Protein AF-A0A371LQT2-F1 (afdb_monomer_lite)

Structure (mmCIF, N/CA/C/O backbone):
data_AF-A0A371LQT2-F1
#
_entry.id   AF-A0A371LQT2-F1
#
loop_
_atom_site.group_PDB
_atom_site.id
_atom_site.type_symbol
_atom_site.label_atom_id
_atom_site.label_alt_id
_atom_site.label_comp_id
_atom_site.label_asym_id
_atom_site.label_entity_id
_atom_site.label_seq_id
_atom_site.pdbx_PDB_ins_code
_atom_site.Cartn_x
_atom_site.Cartn_y
_atom_site.Cartn_z
_atom_site.occupancy
_atom_site.B_iso_or_equiv
_atom_site.auth_seq_id
_atom_site.auth_comp_id
_atom_site.auth_asym_id
_atom_site.auth_atom_id
_atom_site.pdbx_PDB_model_num
ATOM 1 N N . ALA A 1 1 ? -8.935 -10.724 11.621 1.00 89.38 1 ALA A N 1
ATOM 2 C CA . ALA A 1 1 ? -8.976 -11.256 10.247 1.00 89.38 1 ALA A CA 1
ATOM 3 C C . ALA A 1 1 ? -10.431 -11.346 9.810 1.00 89.38 1 ALA A C 1
ATOM 5 O O . ALA A 1 1 ? -11.274 -11.497 10.688 1.00 89.38 1 ALA A O 1
ATOM 6 N N . ASN A 1 2 ? -10.704 -11.283 8.502 1.00 93.69 2 ASN A N 1
ATOM 7 C CA . ASN A 1 2 ? -12.046 -11.416 7.904 1.00 93.69 2 ASN A CA 1
ATOM 8 C C . ASN A 1 2 ? -13.095 -10.450 8.478 1.00 93.69 2 ASN A C 1
ATOM 10 O O . ASN A 1 2 ? -14.241 -10.827 8.712 1.00 93.69 2 ASN A O 1
ATOM 14 N N . ASN A 1 3 ? -12.683 -9.209 8.734 1.00 94.81 3 ASN A N 1
ATOM 15 C CA . ASN A 1 3 ? -13.568 -8.157 9.222 1.00 94.81 3 ASN A CA 1
ATOM 16 C C . ASN A 1 3 ? -13.965 -7.212 8.084 1.00 94.81 3 ASN A C 1
ATOM 18 O O . ASN A 1 3 ? -13.189 -7.013 7.150 1.00 94.81 3 ASN A O 1
ATOM 22 N N . THR A 1 4 ? -15.121 -6.563 8.214 1.00 97.44 4 THR A N 1
ATOM 23 C CA . THR A 1 4 ? -15.577 -5.503 7.305 1.00 97.44 4 THR A CA 1
ATOM 24 C C . THR A 1 4 ? -15.667 -4.181 8.060 1.00 97.44 4 THR A C 1
ATOM 26 O O . THR A 1 4 ? -16.307 -4.118 9.109 1.00 97.44 4 THR A O 1
ATOM 29 N N . VAL A 1 5 ? -15.051 -3.125 7.525 1.00 95.69 5 VAL A N 1
ATOM 30 C CA . VAL A 1 5 ? -15.093 -1.763 8.079 1.00 95.69 5 VAL A CA 1
ATOM 31 C C . VAL A 1 5 ? -15.465 -0.781 6.972 1.00 95.69 5 VAL A C 1
ATOM 33 O O . VAL A 1 5 ? -14.919 -0.856 5.873 1.00 95.69 5 VAL A O 1
ATOM 36 N N . ARG A 1 6 ? -16.417 0.119 7.242 1.00 97.19 6 ARG A N 1
ATOM 37 C CA . ARG A 1 6 ? -16.947 1.095 6.276 1.00 97.19 6 ARG A CA 1
ATOM 38 C C . ARG A 1 6 ? -17.218 2.432 6.960 1.00 97.19 6 ARG A C 1
ATOM 40 O O . ARG A 1 6 ? -17.662 2.416 8.106 1.00 97.19 6 ARG A O 1
ATOM 47 N N . ASN A 1 7 ? -17.053 3.550 6.245 1.00 95.00 7 ASN A N 1
ATOM 48 C CA . ASN A 1 7 ? -17.460 4.891 6.701 1.00 95.00 7 ASN A CA 1
ATOM 49 C C . ASN A 1 7 ? -16.903 5.256 8.087 1.00 95.00 7 ASN A C 1
ATOM 51 O O . ASN A 1 7 ? -17.613 5.809 8.928 1.00 95.00 7 ASN A O 1
ATOM 55 N N . ALA A 1 8 ? -15.648 4.886 8.347 1.00 93.06 8 ALA A N 1
ATOM 56 C CA . ALA A 1 8 ? -15.014 5.034 9.647 1.00 93.06 8 ALA A CA 1
ATOM 57 C C . ALA A 1 8 ? -13.846 6.017 9.588 1.00 93.06 8 ALA A C 1
ATOM 59 O O . ALA A 1 8 ? -13.198 6.203 8.562 1.00 93.06 8 ALA A O 1
ATOM 60 N N . GLN A 1 9 ? -13.504 6.606 10.732 1.00 92.44 9 GLN A N 1
ATOM 61 C CA . GLN A 1 9 ? -12.244 7.337 10.825 1.00 92.44 9 GLN A CA 1
ATOM 62 C C . GLN A 1 9 ? -11.055 6.366 10.753 1.00 92.44 9 GLN A C 1
ATOM 64 O O . GLN A 1 9 ? -10.068 6.642 10.086 1.00 92.44 9 GLN A O 1
ATOM 69 N N . ALA A 1 10 ? -11.152 5.211 11.409 1.00 89.31 10 ALA A N 1
ATOM 70 C CA . ALA A 1 10 ? -10.094 4.213 11.473 1.00 89.31 10 ALA A CA 1
ATOM 71 C C . ALA A 1 10 ? -10.598 2.860 10.962 1.00 89.31 10 ALA A C 1
ATOM 73 O O . ALA A 1 10 ? -11.581 2.337 11.481 1.00 89.31 10 ALA A O 1
ATOM 74 N N . GLY A 1 11 ? -9.900 2.302 9.975 1.00 94.25 11 GLY A N 1
ATOM 75 C CA . GLY A 1 11 ? -10.079 0.941 9.489 1.00 94.25 11 GLY A CA 1
ATOM 76 C C . GLY A 1 11 ? -9.472 -0.083 10.443 1.00 94.25 11 GLY A C 1
ATOM 77 O O . GLY A 1 11 ? -10.008 -0.358 11.515 1.00 94.25 11 GLY A O 1
ATOM 78 N N . VAL A 1 12 ? -8.321 -0.643 10.068 1.00 94.62 12 VAL A N 1
ATOM 79 C CA . VAL A 1 12 ? -7.537 -1.532 10.934 1.00 94.62 12 VAL A CA 1
ATOM 80 C C . VAL A 1 12 ? -6.269 -0.820 11.377 1.00 94.62 12 VAL A C 1
ATOM 82 O O . VAL A 1 12 ? -5.391 -0.541 10.563 1.00 94.62 12 VAL A O 1
ATOM 85 N N . ILE A 1 13 ? -6.154 -0.566 12.679 1.00 93.56 13 ILE A N 1
ATOM 86 C CA . ILE A 1 13 ? -4.974 0.059 13.277 1.00 93.56 13 ILE A CA 1
ATOM 87 C C . ILE A 1 13 ? -4.341 -0.905 14.272 1.00 93.56 13 ILE A C 1
ATOM 89 O O . ILE A 1 13 ? -4.983 -1.364 15.217 1.00 93.56 13 ILE A O 1
ATOM 93 N N . VAL A 1 14 ? -3.059 -1.180 14.068 1.00 91.56 14 VAL A N 1
ATOM 94 C CA . VAL A 1 14 ? -2.196 -1.856 15.033 1.00 91.56 14 VAL A CA 1
ATOM 95 C C . VAL A 1 14 ? -1.453 -0.772 15.810 1.00 91.56 14 VAL A C 1
ATOM 97 O O . VAL A 1 14 ? -0.928 0.163 15.213 1.00 91.56 14 VAL A O 1
ATOM 100 N N . MET A 1 15 ? -1.431 -0.846 17.142 1.00 89.44 15 MET A N 1
ATOM 101 C CA . MET A 1 15 ? -0.889 0.229 17.984 1.00 89.44 15 MET A CA 1
ATOM 102 C C . MET A 1 15 ? 0.356 -0.199 18.759 1.00 89.44 15 MET A C 1
ATOM 104 O O . MET A 1 15 ? 0.477 -1.347 19.175 1.00 89.44 15 MET A O 1
ATOM 108 N N . THR A 1 16 ? 1.236 0.776 19.018 1.00 87.94 16 THR A N 1
ATOM 109 C CA . THR A 1 16 ? 2.459 0.659 19.834 1.00 87.94 16 THR A CA 1
ATOM 110 C C . THR A 1 16 ? 3.629 -0.013 19.092 1.00 87.94 16 THR A C 1
ATOM 112 O O . THR A 1 16 ? 4.074 0.520 18.081 1.00 87.94 16 THR A O 1
ATOM 115 N N . ARG A 1 17 ? 4.197 -1.121 19.592 1.00 89.94 17 ARG A N 1
ATOM 116 C CA . ARG A 1 17 ? 5.262 -1.900 18.925 1.00 89.94 17 ARG A CA 1
ATOM 117 C C . ARG A 1 17 ? 5.021 -3.412 19.066 1.00 89.94 17 ARG A C 1
ATOM 119 O O . ARG A 1 17 ? 5.856 -4.107 19.642 1.00 89.94 17 ARG A O 1
ATOM 126 N N . PRO A 1 18 ? 3.857 -3.922 18.640 1.00 92.44 18 PRO A N 1
ATOM 127 C CA . PRO A 1 18 ? 3.545 -5.333 18.775 1.00 92.44 18 PRO A CA 1
ATOM 128 C C . PRO A 1 18 ? 4.308 -6.153 17.728 1.00 92.44 18 PRO A C 1
ATOM 130 O O . PRO A 1 18 ? 4.814 -5.616 16.743 1.00 92.44 18 PRO A O 1
ATOM 133 N N . THR A 1 19 ? 4.389 -7.463 17.945 1.00 95.75 19 THR A N 1
ATOM 134 C CA . THR A 1 19 ? 5.017 -8.411 17.014 1.00 95.75 19 THR A CA 1
ATOM 135 C C . THR A 1 19 ? 4.144 -9.646 16.837 1.00 95.75 19 THR A C 1
ATOM 137 O O . THR A 1 19 ? 3.291 -9.918 17.683 1.00 95.75 19 THR A O 1
ATOM 140 N N . GLY A 1 20 ? 4.319 -10.379 15.733 1.00 94.81 20 GLY A N 1
ATOM 141 C CA . GLY A 1 20 ? 3.611 -11.641 15.499 1.00 94.81 20 GLY A CA 1
ATOM 142 C C . GLY A 1 20 ? 2.122 -11.489 15.181 1.00 94.81 20 GLY A C 1
ATOM 143 O O . GLY A 1 20 ? 1.335 -12.382 15.496 1.00 94.81 20 GLY A O 1
ATOM 144 N N . ASN A 1 21 ? 1.708 -10.370 14.578 1.00 95.44 21 ASN A N 1
ATOM 145 C CA . ASN A 1 21 ? 0.303 -10.141 14.236 1.00 95.44 21 ASN A CA 1
ATOM 146 C C . ASN A 1 21 ? -0.031 -10.667 12.836 1.00 95.44 21 ASN A C 1
ATOM 148 O O . ASN A 1 21 ? 0.770 -10.557 11.908 1.00 95.44 21 ASN A O 1
ATOM 152 N N . LEU A 1 22 ? -1.260 -11.164 12.674 1.00 97.19 22 LEU A N 1
ATOM 153 C CA . LEU A 1 22 ? -1.825 -11.571 11.386 1.00 97.19 22 LEU A CA 1
ATOM 154 C C . LEU A 1 22 ? -3.042 -10.698 11.049 1.00 97.19 22 LEU A C 1
ATOM 156 O O . LEU A 1 22 ? -4.125 -10.857 11.618 1.00 97.19 22 LEU A O 1
ATOM 160 N N . ILE A 1 23 ? -2.869 -9.780 10.102 1.00 97.88 23 ILE A N 1
ATOM 161 C CA . ILE A 1 23 ? -3.907 -8.869 9.618 1.00 97.88 23 ILE A CA 1
ATOM 162 C C . ILE A 1 23 ? -4.265 -9.325 8.210 1.00 97.88 23 ILE A C 1
ATOM 164 O O . ILE A 1 23 ? -3.671 -8.898 7.220 1.00 97.88 23 ILE A O 1
ATOM 168 N N . VAL A 1 24 ? -5.201 -10.270 8.143 1.00 98.44 24 VAL A N 1
ATOM 169 C CA . VAL A 1 24 ? -5.504 -10.993 6.906 1.00 98.44 24 VAL A CA 1
ATOM 170 C C . VAL A 1 24 ? -6.982 -10.909 6.549 1.00 98.44 24 VAL A C 1
ATOM 172 O O . VAL A 1 24 ? -7.834 -11.061 7.430 1.00 98.44 24 VAL A O 1
ATOM 175 N N . GLY A 1 25 ? -7.282 -10.712 5.263 1.00 97.94 25 GLY A N 1
ATOM 176 C CA . GLY A 1 25 ? -8.641 -10.853 4.734 1.00 97.94 25 GLY A CA 1
ATOM 177 C C . GLY A 1 25 ? -9.621 -9.766 5.174 1.00 97.94 25 GLY A C 1
ATOM 178 O O . GLY A 1 25 ? -10.821 -10.015 5.170 1.00 97.94 25 GLY A O 1
ATOM 179 N N . ASN A 1 26 ? -9.154 -8.605 5.645 1.00 98.31 26 ASN A N 1
ATOM 180 C CA . ASN A 1 26 ? -10.059 -7.528 6.058 1.00 98.31 26 ASN A CA 1
ATOM 181 C C . ASN A 1 26 ? -10.497 -6.700 4.838 1.00 98.31 26 ASN A C 1
ATOM 183 O O . ASN A 1 26 ? -9.685 -6.450 3.953 1.00 98.31 26 ASN A O 1
ATOM 187 N N . ASP A 1 27 ? -11.753 -6.255 4.818 1.00 98.56 27 ASP A N 1
ATOM 188 C CA . ASP A 1 27 ? -12.333 -5.383 3.787 1.00 98.56 27 ASP A CA 1
ATOM 189 C C . ASP A 1 27 ? -12.642 -4.009 4.395 1.00 98.56 27 ASP A C 1
ATOM 191 O O . ASP A 1 27 ? -13.596 -3.859 5.165 1.00 98.56 27 ASP A O 1
ATOM 195 N N . VAL A 1 28 ? -11.803 -3.022 4.085 1.00 98.44 28 VAL A N 1
ATOM 196 C CA . VAL A 1 28 ? -11.859 -1.661 4.623 1.00 98.44 28 VAL A CA 1
ATOM 197 C C . VAL A 1 28 ? -12.131 -0.682 3.494 1.00 98.44 28 VAL A C 1
ATOM 199 O O . VAL A 1 28 ? -11.324 -0.556 2.569 1.00 98.44 28 VAL A O 1
ATOM 202 N N . ARG A 1 29 ? -13.258 0.032 3.574 1.00 98.44 29 ARG A N 1
ATOM 203 C CA . ARG A 1 29 ? -13.623 1.009 2.544 1.00 98.44 29 ARG A CA 1
ATOM 204 C C . ARG A 1 29 ? -14.147 2.324 3.086 1.00 98.44 29 ARG A C 1
ATOM 206 O O . ARG A 1 29 ? -14.666 2.359 4.204 1.00 98.44 29 ARG A O 1
ATOM 213 N N . GLN A 1 30 ? -14.099 3.372 2.264 1.00 97.94 30 GLN A N 1
ATOM 214 C CA . GLN A 1 30 ? -14.790 4.642 2.527 1.00 97.94 30 GLN A CA 1
ATOM 215 C C . GLN A 1 30 ? -14.414 5.240 3.884 1.00 97.94 30 GLN A C 1
ATOM 217 O O . GLN A 1 30 ? -15.268 5.724 4.619 1.00 97.94 30 GLN A O 1
ATOM 222 N N . SER A 1 31 ? -13.154 5.095 4.287 1.00 97.94 31 SER A N 1
ATOM 223 C CA . SER A 1 31 ? -12.670 5.476 5.614 1.00 97.94 31 SER A CA 1
ATOM 224 C C . SER A 1 31 ? -11.489 6.439 5.509 1.00 97.94 31 SER A C 1
ATOM 226 O O . SER A 1 31 ? -10.808 6.504 4.489 1.00 97.94 31 SER A O 1
ATOM 228 N N . THR A 1 32 ? -11.201 7.195 6.568 1.00 97.94 32 THR A N 1
ATOM 229 C CA . THR A 1 32 ? -10.036 8.101 6.556 1.00 97.94 32 THR A CA 1
ATOM 230 C C . THR A 1 32 ? -8.715 7.318 6.532 1.00 97.94 32 THR A C 1
ATOM 232 O O . THR A 1 32 ? -7.765 7.713 5.854 1.00 97.94 32 THR A O 1
ATOM 235 N N . TYR A 1 33 ? -8.641 6.189 7.241 1.00 97.50 33 TYR A N 1
ATOM 236 C CA . TYR A 1 33 ? -7.478 5.297 7.245 1.00 97.50 33 TYR A CA 1
ATOM 237 C C . TYR A 1 33 ? -7.893 3.856 6.942 1.00 97.50 33 TYR A C 1
ATOM 239 O O . TYR A 1 33 ? -8.781 3.326 7.608 1.00 97.50 33 TYR A O 1
ATOM 247 N N . GLY A 1 34 ? -7.209 3.210 5.998 1.00 98.06 34 GLY A N 1
ATOM 248 C CA . GLY A 1 34 ? -7.409 1.818 5.610 1.00 98.06 34 GLY A CA 1
ATOM 249 C C . GLY A 1 34 ? -6.743 0.832 6.575 1.00 98.06 34 GLY A C 1
ATOM 250 O O . GLY A 1 34 ? -7.367 0.343 7.520 1.00 98.06 34 GLY A O 1
ATOM 251 N N . VAL A 1 35 ? -5.461 0.534 6.345 1.00 97.69 35 VAL A N 1
ATOM 252 C CA . VAL A 1 35 ? -4.648 -0.352 7.198 1.00 97.69 35 VAL A CA 1
ATOM 253 C C . VAL A 1 35 ? -3.389 0.374 7.665 1.00 97.69 35 VAL A C 1
ATOM 255 O O . VAL A 1 35 ? -2.565 0.811 6.861 1.00 97.69 35 VAL A O 1
ATOM 258 N N . VAL A 1 36 ? -3.233 0.464 8.985 1.00 95.88 36 VAL A N 1
ATOM 259 C CA . VAL A 1 36 ? -2.143 1.170 9.667 1.00 95.88 36 VAL A CA 1
ATOM 260 C C . VAL A 1 36 ? -1.371 0.160 10.527 1.00 95.88 36 VAL A C 1
ATOM 262 O O . VAL A 1 36 ? -1.875 -0.262 11.574 1.00 95.88 36 VAL A O 1
ATOM 265 N N . PRO A 1 37 ? -0.173 -0.276 10.100 1.00 94.44 37 PRO A N 1
ATOM 266 C CA . PRO A 1 37 ? 0.651 -1.201 10.860 1.00 94.44 37 PRO A CA 1
ATOM 267 C C . PRO A 1 37 ? 1.414 -0.478 11.978 1.00 94.44 37 PRO A C 1
ATOM 269 O O . PRO A 1 37 ? 1.715 0.712 11.887 1.00 94.44 37 PRO A O 1
ATOM 272 N N . ALA A 1 38 ? 1.819 -1.230 12.997 1.00 92.19 38 ALA A N 1
ATOM 273 C CA . ALA A 1 38 ? 2.814 -0.797 13.972 1.00 92.19 38 ALA A CA 1
ATOM 274 C C . ALA A 1 38 ? 3.656 -1.986 14.441 1.00 92.19 38 ALA A C 1
ATOM 276 O O . ALA A 1 38 ? 3.214 -3.134 14.378 1.00 92.19 38 ALA A O 1
ATOM 277 N N . GLY A 1 39 ? 4.856 -1.696 14.949 1.00 92.81 39 GLY A N 1
ATOM 278 C CA . GLY A 1 39 ? 5.808 -2.720 15.378 1.00 92.81 39 GLY A CA 1
ATOM 279 C C . GLY A 1 39 ? 6.411 -3.500 14.210 1.00 92.81 39 GLY A C 1
ATOM 280 O O . GLY A 1 39 ? 6.677 -2.917 13.158 1.00 92.81 39 GLY A O 1
ATOM 281 N N . GLY A 1 40 ? 6.641 -4.796 14.404 1.00 95.00 40 GLY A N 1
ATOM 282 C CA . GLY A 1 40 ? 7.405 -5.615 13.464 1.00 95.00 40 GLY A CA 1
ATOM 283 C C . GLY A 1 40 ? 6.952 -7.064 13.381 1.00 95.00 40 GLY A C 1
ATOM 284 O O . GLY A 1 40 ? 5.979 -7.457 14.027 1.00 95.00 40 GLY A O 1
ATOM 285 N N . ASP A 1 41 ? 7.653 -7.862 12.576 1.00 96.50 41 ASP A N 1
ATOM 286 C CA . ASP A 1 41 ? 7.454 -9.316 12.453 1.00 96.50 41 ASP A CA 1
ATOM 287 C C . ASP A 1 41 ? 5.970 -9.709 12.285 1.00 96.50 41 ASP A C 1
ATOM 289 O O . ASP A 1 41 ? 5.470 -10.637 12.926 1.00 96.50 41 ASP A O 1
ATOM 293 N N . SER A 1 42 ? 5.228 -8.936 11.489 1.00 96.94 42 SER A N 1
ATOM 294 C CA . SER A 1 42 ? 3.784 -9.088 11.300 1.00 96.94 42 SER A CA 1
ATOM 295 C C . SER A 1 42 ? 3.420 -9.246 9.821 1.00 96.94 42 SER A C 1
ATOM 297 O O . SER A 1 42 ? 4.121 -8.780 8.919 1.00 96.94 42 SER A O 1
ATOM 299 N N . TYR A 1 43 ? 2.303 -9.925 9.571 1.00 97.69 43 TYR A N 1
ATOM 300 C CA . TYR A 1 43 ? 1.840 -10.301 8.238 1.00 97.69 43 TYR A CA 1
ATOM 301 C C . TYR A 1 43 ? 0.530 -9.581 7.904 1.00 97.69 43 TYR A C 1
ATOM 303 O O . TYR A 1 43 ? -0.500 -9.828 8.536 1.00 97.69 43 TYR A O 1
ATOM 311 N N . TYR A 1 44 ? 0.571 -8.705 6.904 1.00 98.19 44 TYR A N 1
ATOM 312 C CA . TYR A 1 44 ? -0.561 -7.924 6.409 1.00 98.19 44 TYR A CA 1
ATOM 313 C C . TYR A 1 44 ? -0.887 -8.396 4.995 1.00 98.19 44 TYR A C 1
ATOM 315 O O . TYR A 1 44 ? -0.207 -8.014 4.042 1.00 98.19 44 TYR A O 1
ATOM 323 N N . ALA A 1 45 ? -1.885 -9.265 4.841 1.00 98.31 45 ALA A N 1
ATOM 324 C CA . ALA A 1 45 ? -2.098 -9.917 3.554 1.00 98.31 45 ALA A CA 1
ATOM 325 C C . ALA A 1 45 ? -3.548 -10.097 3.141 1.00 98.31 45 ALA A C 1
ATOM 327 O O . ALA A 1 45 ? -4.416 -10.332 3.981 1.00 98.31 45 ALA A O 1
ATOM 328 N N . ARG A 1 46 ? -3.802 -10.070 1.829 1.00 98.56 46 ARG A N 1
ATOM 329 C CA . ARG A 1 46 ? -5.145 -10.277 1.260 1.00 98.56 46 ARG A CA 1
ATOM 330 C C . ARG A 1 46 ? -6.203 -9.359 1.866 1.00 98.56 46 ARG A C 1
ATOM 332 O O . ARG A 1 46 ? -7.355 -9.753 2.014 1.00 98.56 46 ARG A O 1
ATOM 339 N N . ASN A 1 47 ? -5.806 -8.160 2.284 1.00 98.75 47 ASN A N 1
ATOM 340 C CA . ASN A 1 47 ? -6.752 -7.130 2.680 1.00 98.75 47 ASN A CA 1
ATOM 341 C C . ASN A 1 47 ? -7.240 -6.400 1.429 1.00 98.75 47 ASN A C 1
ATOM 343 O O . ASN A 1 47 ? -6.477 -6.196 0.487 1.00 98.75 47 ASN A O 1
ATOM 347 N N . VAL A 1 48 ? -8.505 -6.004 1.444 1.00 98.75 48 VAL A N 1
ATOM 348 C CA . VAL A 1 48 ? -9.141 -5.180 0.421 1.00 98.75 48 VAL A CA 1
ATOM 349 C C . VAL A 1 48 ? -9.296 -3.787 1.017 1.00 98.75 48 VAL A C 1
ATOM 351 O O . VAL A 1 48 ? -10.001 -3.614 2.008 1.00 98.75 48 VAL A O 1
ATOM 354 N N . VAL A 1 49 ? -8.581 -2.813 0.464 1.00 98.69 49 VAL A N 1
ATOM 355 C CA . VAL A 1 49 ? -8.465 -1.450 0.989 1.00 98.69 49 VAL A CA 1
ATOM 356 C C . VAL A 1 49 ? -8.851 -0.478 -0.120 1.00 98.69 49 VAL A C 1
ATOM 358 O O . VAL A 1 49 ? -8.043 -0.179 -0.997 1.00 98.69 49 VAL A O 1
ATOM 361 N N . VAL A 1 50 ? -10.111 -0.042 -0.124 1.00 98.62 50 VAL A N 1
ATOM 362 C CA . VAL A 1 50 ? -10.717 0.635 -1.286 1.00 98.62 50 VAL A CA 1
ATOM 363 C C . VAL A 1 50 ? -11.354 1.964 -0.909 1.00 98.62 50 VAL A C 1
ATOM 365 O O . VAL A 1 50 ? -12.077 2.006 0.080 1.00 98.62 50 VAL A O 1
ATOM 368 N N . ASP A 1 51 ? -11.173 3.012 -1.713 1.00 98.44 51 ASP A N 1
ATOM 369 C CA . ASP A 1 51 ? -11.880 4.296 -1.538 1.00 98.44 51 ASP A CA 1
ATOM 370 C C . ASP A 1 51 ? -11.670 4.898 -0.134 1.00 98.44 51 ASP A C 1
ATOM 372 O O . ASP A 1 51 ? -12.602 5.324 0.539 1.00 98.44 51 ASP A O 1
ATOM 376 N N . ASN A 1 52 ? -10.444 4.834 0.391 1.00 98.62 52 ASN A N 1
ATOM 377 C CA . ASN A 1 52 ? -10.067 5.492 1.643 1.00 98.62 52 ASN A CA 1
ATOM 378 C C . ASN A 1 52 ? -9.250 6.749 1.342 1.00 98.62 52 ASN A C 1
ATOM 380 O O . ASN A 1 52 ? -8.533 6.802 0.346 1.00 98.62 52 ASN A O 1
ATOM 384 N N . GLU A 1 53 ? -9.248 7.737 2.240 1.00 98.25 53 GLU A N 1
ATOM 385 C CA . GLU A 1 53 ? -8.333 8.881 2.075 1.00 98.25 53 GLU A CA 1
ATOM 386 C C . GLU A 1 53 ? -6.868 8.410 2.079 1.00 98.25 53 GLU A C 1
ATOM 388 O O . GLU A 1 53 ? -6.034 8.90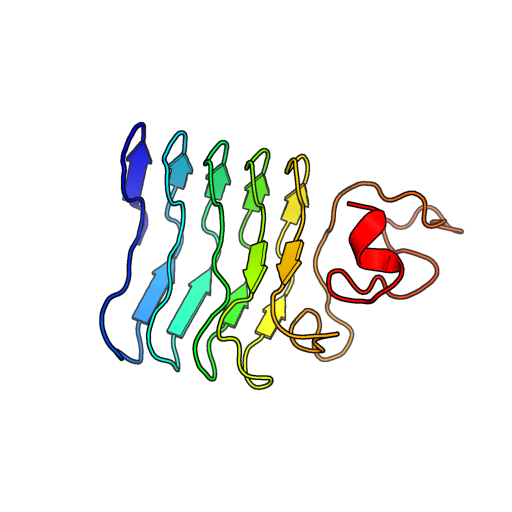1 1.321 1.00 98.25 53 GLU A O 1
ATOM 393 N N . ARG A 1 54 ? -6.544 7.440 2.946 1.00 97.75 54 ARG A N 1
ATOM 394 C CA . ARG A 1 54 ? -5.222 6.807 3.052 1.00 97.75 54 ARG A CA 1
ATOM 395 C C . ARG A 1 54 ? -5.395 5.297 3.116 1.00 97.75 54 ARG A C 1
ATOM 397 O O . ARG A 1 54 ? -5.960 4.795 4.084 1.00 97.75 54 ARG A O 1
ATOM 404 N N . GLY A 1 55 ? -4.890 4.587 2.114 1.00 98.12 55 GLY A N 1
ATOM 405 C CA . GLY A 1 55 ? -5.056 3.148 1.940 1.00 98.12 55 GLY A CA 1
ATOM 406 C C . GLY A 1 55 ? -4.178 2.324 2.880 1.00 98.12 55 GLY A C 1
ATOM 407 O O . GLY A 1 55 ? -4.559 2.028 4.015 1.00 98.12 55 GLY A O 1
ATOM 408 N N . LEU A 1 56 ? -3.008 1.912 2.400 1.00 97.44 56 LEU A N 1
ATOM 409 C CA . LEU A 1 56 ? -2.079 1.044 3.120 1.00 97.44 56 LEU A CA 1
ATOM 410 C C . LEU A 1 56 ? -0.854 1.827 3.591 1.00 97.44 56 LEU A C 1
ATOM 412 O O . LEU A 1 56 ? -0.056 2.307 2.789 1.00 97.44 56 LEU A O 1
ATOM 416 N N . GLN A 1 57 ? -0.627 1.897 4.898 1.00 95.69 57 GLN A N 1
ATOM 417 C CA . GLN A 1 57 ? 0.669 2.347 5.392 1.00 95.69 57 GLN A CA 1
ATOM 418 C C . GLN A 1 57 ? 1.660 1.177 5.418 1.00 95.69 57 GLN A C 1
ATOM 420 O O . GLN A 1 57 ? 1.328 0.064 5.818 1.00 95.69 57 GLN A O 1
ATOM 425 N N . VAL A 1 58 ? 2.896 1.446 5.007 1.00 93.75 58 VAL A N 1
ATOM 426 C CA . VAL A 1 58 ? 4.016 0.509 5.039 1.00 93.75 58 VAL A CA 1
ATOM 427 C C . VAL A 1 58 ? 5.052 1.062 6.012 1.00 93.75 58 VAL A C 1
ATOM 429 O O . VAL A 1 58 ? 5.739 2.043 5.729 1.00 93.75 58 VAL A O 1
ATOM 432 N N . ALA A 1 59 ? 5.124 0.465 7.198 1.00 92.38 59 ALA A N 1
ATOM 433 C CA . ALA A 1 59 ? 5.966 0.937 8.293 1.00 92.38 59 ALA A CA 1
ATOM 434 C C . ALA A 1 59 ? 6.463 -0.226 9.162 1.00 92.38 59 ALA A C 1
ATOM 436 O O . ALA A 1 59 ? 5.985 -1.359 9.041 1.00 92.38 59 ALA A O 1
ATOM 437 N N . GLY A 1 60 ? 7.412 0.074 10.051 1.00 90.88 60 GLY A N 1
ATOM 438 C CA . GLY A 1 60 ? 7.964 -0.895 10.999 1.00 90.88 60 GLY A CA 1
ATOM 439 C C . GLY A 1 60 ? 9.130 -1.706 10.434 1.00 90.88 60 GLY A C 1
ATOM 440 O O . GLY A 1 60 ? 9.764 -1.289 9.461 1.00 90.88 60 GLY A O 1
ATOM 441 N N . ASP A 1 61 ? 9.434 -2.851 11.047 1.00 91.06 61 ASP A N 1
ATOM 442 C CA . ASP A 1 61 ? 10.527 -3.753 10.664 1.00 91.06 61 ASP A CA 1
ATOM 443 C C . ASP A 1 61 ? 10.089 -5.205 10.456 1.00 91.06 61 ASP A C 1
ATOM 445 O O . ASP A 1 61 ? 9.318 -5.758 11.229 1.00 91.06 61 ASP A O 1
ATOM 449 N N . ARG A 1 62 ? 10.658 -5.863 9.435 1.00 94.31 62 ARG A N 1
ATOM 450 C CA . ARG A 1 62 ? 10.413 -7.291 9.136 1.00 94.31 62 ARG A CA 1
ATOM 451 C C . ARG A 1 62 ? 8.923 -7.639 8.971 1.00 94.31 62 ARG A C 1
ATOM 453 O O . ARG A 1 62 ? 8.517 -8.775 9.195 1.00 94.31 62 ARG A O 1
ATOM 460 N N . ASN A 1 63 ? 8.107 -6.671 8.566 1.00 95.38 63 ASN A N 1
ATOM 461 C CA . ASN A 1 63 ? 6.723 -6.895 8.179 1.00 95.38 63 ASN A CA 1
ATOM 462 C C . ASN A 1 63 ? 6.650 -7.353 6.720 1.00 95.38 63 ASN A C 1
ATOM 464 O O . ASN A 1 63 ? 7.465 -6.962 5.877 1.00 95.38 63 ASN A O 1
ATOM 468 N N . ALA A 1 64 ? 5.631 -8.146 6.411 1.00 96.56 64 ALA A N 1
ATOM 469 C CA . ALA A 1 64 ? 5.319 -8.548 5.049 1.00 96.56 64 ALA A CA 1
ATOM 470 C C . ALA A 1 64 ? 3.912 -8.075 4.671 1.00 96.56 64 ALA A C 1
ATOM 472 O O . ALA A 1 64 ? 2.935 -8.381 5.356 1.00 96.56 64 ALA A O 1
ATOM 473 N N . PHE A 1 65 ? 3.835 -7.335 3.568 1.00 97.50 65 PHE A N 1
ATOM 474 C CA . PHE A 1 65 ? 2.623 -6.785 2.975 1.00 97.50 65 PHE A CA 1
ATOM 475 C C . PHE A 1 65 ? 2.393 -7.484 1.636 1.00 97.50 65 PHE A C 1
ATOM 477 O O . PHE A 1 65 ? 3.092 -7.193 0.663 1.00 97.50 65 PHE A O 1
ATOM 484 N N . ILE A 1 66 ? 1.489 -8.463 1.603 1.00 98.19 66 ILE A N 1
ATOM 485 C CA . ILE A 1 66 ? 1.418 -9.444 0.510 1.00 98.19 66 ILE A CA 1
ATOM 486 C C . ILE A 1 66 ? -0.008 -9.588 -0.026 1.00 98.19 66 ILE A C 1
ATOM 488 O O . ILE A 1 6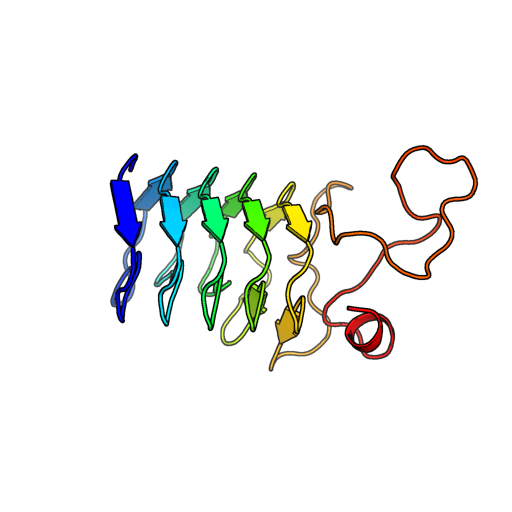6 ? -0.929 -9.781 0.761 1.00 98.19 66 ILE A O 1
ATOM 492 N N . GLU A 1 67 ? -0.199 -9.581 -1.349 1.00 98.50 67 GLU A N 1
ATOM 493 C CA . GLU A 1 67 ? -1.506 -9.883 -1.978 1.00 98.50 67 GLU A CA 1
ATOM 494 C C . GLU A 1 67 ? -2.655 -8.967 -1.520 1.00 98.50 67 GLU A C 1
ATOM 496 O O . GLU A 1 67 ? -3.809 -9.385 -1.499 1.00 98.50 67 GLU A O 1
ATOM 501 N N . ASN A 1 68 ? -2.371 -7.737 -1.083 1.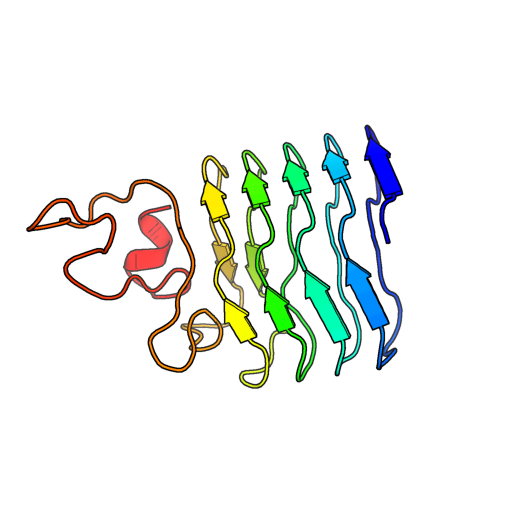00 98.75 68 ASN A N 1
ATOM 502 C CA . ASN A 1 68 ? -3.421 -6.774 -0.755 1.00 98.75 68 ASN A CA 1
ATOM 503 C C . ASN A 1 68 ? -3.916 -6.081 -2.028 1.00 98.75 68 ASN A C 1
ATOM 505 O O . ASN A 1 68 ? -3.122 -5.768 -2.911 1.00 98.75 68 ASN A O 1
ATOM 509 N N . VAL A 1 69 ? -5.213 -5.788 -2.072 1.00 98.69 69 VAL A N 1
ATOM 510 C CA . VAL A 1 69 ? -5.838 -4.970 -3.115 1.00 98.69 69 VAL A CA 1
ATOM 511 C C . VAL A 1 69 ? -6.028 -3.570 -2.548 1.00 98.69 69 VAL A C 1
ATOM 513 O O . VAL A 1 69 ? -6.743 -3.400 -1.560 1.00 98.69 69 VAL A O 1
ATOM 516 N N . VAL A 1 70 ? -5.371 -2.583 -3.146 1.00 98.62 70 VAL A N 1
ATOM 517 C CA . VAL A 1 70 ? -5.337 -1.189 -2.698 1.00 98.62 70 VAL A CA 1
ATOM 518 C C . VAL A 1 70 ? -5.778 -0.298 -3.858 1.00 98.62 70 VAL A C 1
ATOM 520 O O . VAL A 1 70 ? -4.974 0.100 -4.702 1.00 98.62 70 VAL A O 1
ATOM 523 N N . LEU A 1 71 ? -7.079 -0.025 -3.907 1.00 98.25 71 LEU A N 1
ATOM 524 C CA . LEU A 1 71 ? -7.755 0.535 -5.078 1.00 98.25 71 LEU A CA 1
ATOM 525 C C . LEU A 1 71 ? -8.429 1.874 -4.754 1.00 98.25 71 LEU A C 1
ATOM 527 O O . LEU A 1 71 ? -9.057 2.000 -3.704 1.00 98.25 71 LEU A O 1
ATOM 531 N N . ASP A 1 72 ? -8.342 2.842 -5.663 1.00 98.19 72 ASP A N 1
ATOM 532 C CA . ASP A 1 72 ? -9.114 4.097 -5.625 1.00 98.19 72 ASP A CA 1
ATOM 533 C C . ASP A 1 72 ? -8.985 4.893 -4.308 1.00 98.19 72 ASP A C 1
ATOM 535 O O . ASP A 1 72 ? -9.907 5.586 -3.894 1.00 98.19 72 ASP A O 1
ATOM 539 N N . ASN A 1 73 ? -7.859 4.783 -3.595 1.00 98.50 73 ASN A N 1
ATOM 540 C CA . ASN A 1 73 ? -7.610 5.582 -2.392 1.00 98.50 73 ASN A CA 1
ATOM 541 C C . ASN A 1 73 ? -6.993 6.936 -2.771 1.00 98.50 73 ASN A C 1
ATOM 543 O O . ASN A 1 73 ? -6.274 7.034 -3.764 1.00 98.50 73 ASN A O 1
ATOM 547 N N . GLY A 1 74 ? -7.163 7.961 -1.931 1.00 98.00 74 GLY A N 1
ATOM 548 C CA . GLY A 1 74 ? -6.448 9.233 -2.107 1.00 98.00 74 GLY A CA 1
ATOM 549 C C . GLY A 1 74 ? -4.929 9.016 -2.116 1.00 98.00 74 GLY A C 1
ATOM 550 O O . GLY A 1 74 ? -4.227 9.399 -3.045 1.00 98.00 74 GLY A O 1
ATOM 551 N N . ILE A 1 75 ? -4.418 8.292 -1.118 1.00 97.31 75 ILE A N 1
ATOM 552 C CA . ILE A 1 75 ? -3.045 7.769 -1.120 1.00 97.31 75 ILE A CA 1
ATOM 553 C C . ILE A 1 75 ? -3.097 6.245 -1.063 1.00 97.31 75 ILE A C 1
ATOM 555 O O . ILE A 1 75 ? -3.592 5.692 -0.081 1.00 97.31 75 ILE A O 1
ATOM 559 N N . GLY A 1 76 ? -2.541 5.568 -2.070 1.00 97.38 76 GLY A N 1
ATOM 560 C CA . GLY A 1 76 ? -2.494 4.107 -2.150 1.00 97.38 76 GLY A CA 1
ATOM 561 C C . GLY A 1 76 ? -1.602 3.504 -1.069 1.00 97.38 76 GLY A C 1
ATOM 562 O O . GLY A 1 76 ? -2.091 2.928 -0.095 1.00 97.38 76 GLY A O 1
ATOM 563 N N . ALA A 1 77 ? -0.286 3.667 -1.211 1.00 95.50 77 ALA A N 1
ATOM 564 C CA . ALA A 1 77 ? 0.688 3.278 -0.198 1.00 95.50 77 ALA A CA 1
ATOM 565 C C . ALA A 1 77 ? 1.370 4.488 0.442 1.00 95.50 77 ALA A C 1
ATOM 567 O O . ALA A 1 77 ? 1.813 5.408 -0.244 1.00 95.50 77 ALA A O 1
ATOM 568 N N . ARG A 1 78 ? 1.552 4.449 1.762 1.00 93.81 78 ARG A N 1
ATOM 569 C CA . ARG A 1 78 ? 2.303 5.469 2.499 1.00 93.81 78 ARG A CA 1
ATOM 570 C C . ARG A 1 78 ? 3.511 4.869 3.204 1.00 93.81 78 ARG A C 1
ATOM 572 O O . ARG A 1 78 ? 3.350 4.053 4.106 1.00 93.81 78 ARG A O 1
ATOM 579 N N . ALA A 1 79 ? 4.711 5.311 2.849 1.00 89.00 79 ALA A N 1
ATOM 580 C CA . ALA A 1 79 ? 5.970 4.881 3.451 1.00 89.00 79 ALA A CA 1
ATOM 581 C C . ALA A 1 79 ? 6.613 6.036 4.239 1.00 89.00 79 ALA A C 1
ATOM 583 O O . ALA A 1 79 ? 7.397 6.817 3.698 1.00 89.00 79 ALA A O 1
ATOM 584 N N . SER A 1 80 ? 6.258 6.156 5.524 1.00 76.88 80 SER A N 1
ATOM 585 C CA . SER A 1 80 ? 6.753 7.227 6.407 1.00 76.88 80 SER A CA 1
ATOM 586 C C . SER A 1 80 ? 7.914 6.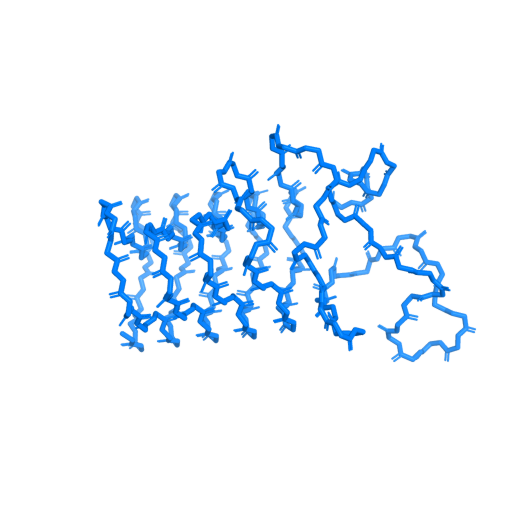800 7.309 1.00 76.88 80 SER A C 1
ATOM 588 O O . SER A 1 80 ? 8.853 7.566 7.495 1.00 76.88 80 SER A O 1
ATOM 590 N N . ASP A 1 81 ? 7.866 5.566 7.827 1.00 80.38 81 ASP A N 1
ATOM 591 C CA . ASP A 1 81 ? 8.804 5.011 8.821 1.00 80.38 81 ASP A CA 1
ATOM 592 C C . ASP A 1 81 ? 9.142 3.551 8.487 1.00 80.38 81 ASP A C 1
ATOM 594 O O . ASP A 1 81 ? 9.030 2.628 9.301 1.00 80.38 81 ASP A O 1
ATOM 598 N N . ILE A 1 82 ? 9.467 3.320 7.220 1.00 81.12 82 ILE A N 1
ATOM 599 C CA . ILE A 1 82 ? 9.740 1.995 6.683 1.00 81.12 82 ILE A CA 1
ATOM 600 C C . ILE A 1 82 ? 11.209 1.616 6.864 1.00 81.12 82 ILE A C 1
ATOM 602 O O . ILE A 1 82 ? 12.115 2.403 6.586 1.00 81.12 82 ILE A O 1
ATOM 606 N N . LEU A 1 83 ? 11.457 0.372 7.274 1.00 84.56 83 LEU A N 1
ATOM 607 C CA . LEU A 1 83 ? 12.798 -0.206 7.282 1.00 84.56 83 LEU A CA 1
ATOM 608 C C . LEU A 1 83 ? 13.020 -1.135 6.074 1.00 84.56 83 LEU A C 1
ATOM 610 O O . LEU A 1 83 ? 12.079 -1.787 5.616 1.00 84.56 83 LEU A O 1
ATOM 614 N N . PRO A 1 84 ? 14.257 -1.242 5.540 1.00 84.12 84 PRO A N 1
ATOM 615 C CA . PRO A 1 84 ? 14.545 -2.064 4.357 1.00 84.12 84 PRO A CA 1
ATOM 616 C C . PRO A 1 84 ? 14.249 -3.561 4.512 1.00 84.12 84 PRO A C 1
ATOM 618 O O . PRO A 1 84 ? 14.224 -4.279 3.518 1.00 84.12 84 PRO A O 1
ATOM 621 N N . SER A 1 85 ? 14.062 -4.035 5.746 1.00 89.12 85 SER A N 1
ATOM 622 C CA . SER A 1 85 ? 13.750 -5.427 6.072 1.00 89.12 85 SER A CA 1
ATOM 623 C C . SER A 1 85 ? 12.297 -5.823 5.795 1.00 89.12 85 SER A C 1
ATOM 625 O O . SER A 1 85 ? 11.975 -7.000 5.919 1.00 89.12 85 SER A O 1
ATOM 627 N N . ASN A 1 86 ? 11.424 -4.876 5.442 1.00 91.81 86 ASN A N 1
ATOM 628 C CA . ASN A 1 86 ? 10.050 -5.182 5.055 1.00 91.81 86 ASN A CA 1
ATOM 629 C C . ASN A 1 86 ? 9.975 -5.711 3.619 1.00 91.81 86 ASN A C 1
ATOM 631 O O . ASN A 1 86 ? 10.793 -5.347 2.766 1.00 91.81 86 ASN A O 1
ATOM 635 N N . TRP A 1 87 ? 8.937 -6.492 3.332 1.00 95.06 87 TRP A N 1
ATOM 636 C CA . TRP A 1 87 ? 8.603 -6.943 1.982 1.00 95.06 87 TRP A CA 1
ATOM 637 C C . TRP A 1 87 ? 7.219 -6.447 1.579 1.00 95.06 87 TRP A C 1
ATOM 639 O O . TRP A 1 87 ? 6.252 -6.676 2.300 1.00 95.06 87 TRP A O 1
ATOM 649 N N . VAL A 1 88 ? 7.121 -5.811 0.414 1.00 95.50 88 VAL A N 1
ATOM 650 C CA . VAL A 1 88 ? 5.852 -5.412 -0.204 1.00 95.50 88 VAL A CA 1
ATOM 651 C C . VAL A 1 88 ? 5.780 -6.082 -1.567 1.00 95.50 88 VAL A C 1
ATOM 653 O O . VAL A 1 88 ? 6.481 -5.657 -2.484 1.00 95.50 88 VAL A O 1
ATOM 656 N N . LEU A 1 89 ? 5.015 -7.169 -1.684 1.00 96.12 89 LEU A N 1
ATOM 657 C CA . LEU A 1 89 ? 5.034 -8.045 -2.863 1.00 96.12 89 LEU A CA 1
ATOM 658 C C . LEU A 1 89 ? 3.621 -8.457 -3.277 1.00 96.12 89 LEU A C 1
ATOM 660 O O . LEU A 1 89 ? 2.787 -8.755 -2.426 1.00 96.12 89 LEU A O 1
ATOM 664 N N . ARG A 1 90 ? 3.394 -8.585 -4.586 1.00 96.94 90 ARG A N 1
ATOM 665 C CA . ARG A 1 90 ? 2.145 -9.072 -5.194 1.00 96.94 90 ARG A CA 1
ATOM 666 C C . ARG A 1 90 ? 0.898 -8.303 -4.759 1.00 96.94 90 ARG A C 1
ATOM 668 O O . ARG A 1 90 ? -0.174 -8.883 -4.719 1.00 96.94 90 ARG A O 1
ATOM 675 N N . ASN A 1 91 ? 1.039 -7.046 -4.357 1.00 98.19 91 ASN A N 1
ATOM 676 C CA . ASN A 1 91 ? -0.114 -6.196 -4.088 1.00 98.19 91 ASN A CA 1
ATOM 677 C C . ASN A 1 91 ? -0.582 -5.557 -5.394 1.00 98.19 91 ASN A C 1
ATOM 679 O O . ASN A 1 91 ? 0.241 -5.301 -6.276 1.00 98.19 91 ASN A O 1
ATOM 683 N N . ASP A 1 92 ? -1.870 -5.255 -5.458 1.00 97.56 92 ASP A N 1
ATOM 684 C CA . ASP A 1 92 ? -2.484 -4.544 -6.568 1.00 97.56 92 ASP A CA 1
ATOM 685 C C . ASP A 1 92 ? -2.746 -3.108 -6.123 1.00 97.56 92 ASP A C 1
ATOM 687 O O . ASP A 1 92 ? -3.627 -2.858 -5.299 1.00 97.56 92 ASP A O 1
ATOM 691 N N . PHE A 1 93 ? -1.942 -2.169 -6.620 1.00 97.12 93 PHE A N 1
ATOM 692 C CA . PHE A 1 93 ? -2.144 -0.736 -6.435 1.00 97.12 93 PHE A CA 1
ATOM 693 C C . PHE A 1 93 ? -2.685 -0.151 -7.732 1.00 97.12 93 PHE A C 1
ATOM 695 O O . PHE A 1 93 ? -1.953 -0.061 -8.711 1.00 97.12 93 PHE A O 1
ATOM 702 N N . GLU A 1 94 ? -3.946 0.260 -7.746 1.00 95.62 94 GLU A N 1
ATOM 703 C CA . GLU A 1 94 ? -4.598 0.757 -8.959 1.00 95.62 94 GLU A CA 1
ATOM 704 C C . GLU A 1 94 ? -5.543 1.914 -8.627 1.00 95.62 94 GLU A C 1
ATOM 706 O O . GLU A 1 94 ? -6.069 1.988 -7.518 1.00 95.62 94 GLU A O 1
ATOM 711 N N . GLY A 1 95 ? -5.708 2.863 -9.550 1.00 95.50 95 GLY A N 1
ATOM 712 C CA . GLY A 1 95 ? -6.702 3.941 -9.438 1.00 95.50 95 GLY A CA 1
ATOM 713 C C . GLY A 1 95 ? -6.512 4.936 -8.283 1.00 95.50 95 GLY A C 1
ATOM 714 O O . GLY A 1 95 ? -7.310 5.854 -8.136 1.00 95.50 95 GLY A O 1
ATOM 715 N N . ASN A 1 96 ? -5.468 4.789 -7.462 1.00 96.56 96 ASN A N 1
ATOM 716 C CA . ASN A 1 96 ? -5.200 5.698 -6.350 1.00 96.56 96 ASN A CA 1
ATOM 717 C C . ASN A 1 96 ? -4.782 7.085 -6.876 1.00 96.56 96 ASN A C 1
ATOM 719 O O . ASN A 1 96 ? -3.994 7.156 -7.817 1.00 96.56 96 ASN A O 1
ATOM 723 N N . GLU A 1 97 ? -5.256 8.175 -6.257 1.00 95.69 97 GLU A N 1
ATOM 724 C CA . GLU A 1 97 ? -4.941 9.546 -6.715 1.00 95.69 97 GLU A CA 1
ATOM 725 C C . GLU A 1 97 ? -3.436 9.838 -6.634 1.00 95.69 97 GLU A C 1
ATOM 727 O O . GLU A 1 97 ? -2.866 10.488 -7.511 1.00 95.69 97 GLU A O 1
ATOM 732 N N . GLN A 1 98 ? -2.797 9.328 -5.580 1.00 93.88 98 GLN A N 1
ATOM 733 C CA . GLN A 1 98 ? -1.355 9.210 -5.447 1.00 93.88 98 GLN A CA 1
ATOM 734 C C . GLN A 1 98 ? -1.004 7.763 -5.089 1.00 93.88 98 GLN A C 1
ATOM 736 O O . GLN A 1 98 ? -1.288 7.286 -3.986 1.00 93.88 98 GLN A O 1
ATOM 741 N N . THR A 1 99 ? -0.335 7.057 -5.997 1.00 93.44 99 THR A N 1
ATOM 742 C CA . THR A 1 99 ? -0.015 5.631 -5.838 1.00 93.44 99 THR A CA 1
ATOM 743 C C . THR A 1 99 ? 0.873 5.386 -4.624 1.00 93.44 99 THR A C 1
ATOM 745 O O . THR A 1 99 ? 0.572 4.519 -3.801 1.00 93.44 99 THR A O 1
ATOM 748 N N . VAL A 1 100 ? 1.958 6.157 -4.483 1.00 93.25 100 VAL A N 1
ATOM 749 C CA . VAL A 1 100 ? 2.862 6.075 -3.329 1.00 93.25 100 VAL A CA 1
ATOM 750 C C . VAL A 1 100 ? 3.219 7.464 -2.808 1.00 93.25 100 VAL A C 1
ATOM 752 O O . VAL A 1 100 ? 3.742 8.313 -3.527 1.00 93.25 100 VAL A O 1
ATOM 755 N N . GLU A 1 101 ? 3.022 7.675 -1.509 1.00 92.44 101 GLU A N 1
ATOM 756 C CA . GLU A 1 101 ? 3.652 8.759 -0.758 1.00 92.44 101 GLU A CA 1
ATOM 757 C C . GLU A 1 101 ? 4.832 8.197 0.038 1.00 92.44 101 GLU A C 1
ATOM 759 O O . GLU A 1 101 ? 4.667 7.308 0.874 1.00 92.44 101 GLU A O 1
ATOM 764 N N . SER A 1 102 ? 6.035 8.722 -0.196 1.00 87.12 102 SER A N 1
ATOM 765 C CA . SER A 1 102 ? 7.239 8.322 0.535 1.00 87.12 102 SER A CA 1
ATOM 766 C C . SER A 1 102 ? 7.985 9.557 1.021 1.00 87.12 102 SER A C 1
ATOM 768 O O . SER A 1 102 ? 8.406 10.387 0.218 1.00 87.12 102 SER A O 1
ATOM 770 N N . THR A 1 103 ? 8.170 9.678 2.335 1.00 80.56 103 THR A N 1
ATOM 771 C CA . THR A 1 103 ? 9.001 10.740 2.941 1.00 80.56 103 THR A CA 1
ATOM 772 C C . THR A 1 103 ? 10.473 10.345 3.019 1.00 80.56 103 THR A C 1
ATOM 774 O O . THR A 1 103 ? 11.344 11.175 3.274 1.00 80.56 103 THR A O 1
ATOM 777 N N . ILE A 1 104 ? 10.753 9.067 2.784 1.00 69.69 104 ILE A N 1
ATOM 778 C CA . ILE A 1 104 ? 12.086 8.482 2.705 1.00 69.69 104 ILE A CA 1
ATOM 779 C C . ILE A 1 104 ? 12.389 8.267 1.216 1.00 69.69 104 ILE A C 1
ATOM 781 O O . ILE A 1 104 ? 11.466 8.042 0.438 1.00 69.69 104 ILE A O 1
ATOM 785 N N . GLY A 1 105 ? 13.648 8.401 0.790 1.00 68.19 105 GLY A N 1
ATOM 786 C CA . GLY A 1 105 ? 14.040 8.339 -0.627 1.00 68.19 105 GLY A CA 1
ATOM 787 C C . GLY A 1 105 ? 13.734 6.999 -1.332 1.00 68.19 105 GLY A C 1
ATOM 788 O O . GLY A 1 105 ? 12.880 6.229 -0.906 1.00 68.19 105 GLY A O 1
ATOM 789 N N . PRO A 1 106 ? 14.435 6.652 -2.422 1.00 70.62 106 PRO A N 1
ATOM 790 C CA . PRO A 1 106 ? 14.158 5.414 -3.149 1.00 70.62 106 PRO A CA 1
ATOM 791 C C . PRO A 1 106 ? 14.297 4.175 -2.247 1.00 70.62 106 PRO A C 1
ATOM 793 O O . PRO A 1 106 ? 15.350 3.951 -1.647 1.00 70.62 106 PRO A O 1
ATOM 796 N N . LEU A 1 107 ? 13.251 3.349 -2.173 1.00 71.50 107 LEU A N 1
ATOM 797 C CA . LEU A 1 107 ? 13.198 2.161 -1.315 1.00 71.50 107 LEU A CA 1
ATOM 798 C C . LEU A 1 107 ? 13.287 0.888 -2.159 1.00 71.50 107 LEU A C 1
ATOM 800 O O . LEU A 1 107 ? 12.696 0.799 -3.233 1.00 71.50 107 LEU A O 1
ATOM 804 N N . ARG A 1 108 ? 13.990 -0.134 -1.652 1.00 74.25 108 ARG A N 1
ATOM 805 C CA . ARG A 1 108 ? 14.060 -1.462 -2.298 1.00 74.25 108 ARG A CA 1
ATOM 806 C C . ARG A 1 108 ? 12.984 -2.444 -1.829 1.00 74.25 108 ARG A C 1
ATOM 808 O O . ARG A 1 108 ? 12.842 -3.496 -2.427 1.00 74.25 108 ARG A O 1
ATOM 815 N N . THR A 1 109 ? 12.233 -2.103 -0.785 1.00 82.06 109 THR A N 1
ATOM 816 C CA . THR A 1 109 ? 11.204 -2.957 -0.151 1.00 82.06 109 THR A CA 1
ATOM 817 C C . THR A 1 109 ? 10.012 -3.297 -1.060 1.00 82.06 109 THR A C 1
ATOM 819 O O . THR A 1 109 ? 9.344 -4.305 -0.846 1.00 82.06 109 THR A O 1
ATOM 822 N N . TRP A 1 110 ? 9.802 -2.512 -2.123 1.00 90.12 110 TRP A N 1
ATOM 823 C CA . TRP A 1 110 ? 8.750 -2.685 -3.134 1.00 90.12 110 TRP A CA 1
ATOM 824 C C . TRP A 1 110 ? 8.932 -3.906 -4.048 1.00 90.12 110 TRP A C 1
ATOM 826 O O . TRP A 1 110 ? 8.116 -4.140 -4.937 1.00 90.12 110 TRP A O 1
ATOM 836 N N . SER A 1 111 ? 10.032 -4.643 -3.886 1.00 89.25 111 SER A N 1
ATOM 837 C CA . SER A 1 111 ? 10.306 -5.873 -4.621 1.00 89.25 111 SER A CA 1
ATOM 838 C C . SER A 1 111 ? 11.299 -6.750 -3.858 1.00 89.25 111 SER A C 1
ATOM 840 O O . SER A 1 111 ? 12.181 -6.240 -3.168 1.00 89.25 111 SER A O 1
ATOM 842 N N . HIS A 1 112 ? 11.215 -8.066 -4.018 1.00 88.75 112 HIS A N 1
ATOM 843 C CA . HIS A 1 112 ? 12.178 -9.005 -3.450 1.00 88.75 112 HIS A CA 1
ATOM 844 C C . HIS A 1 112 ? 12.304 -10.239 -4.342 1.00 88.75 112 HIS A C 1
ATOM 846 O O . HIS A 1 112 ? 11.299 -10.792 -4.778 1.00 88.75 112 HIS A O 1
ATOM 852 N N . GLY A 1 113 ? 13.536 -10.673 -4.630 1.00 86.56 113 GLY A N 1
ATOM 853 C CA . GLY A 1 113 ? 13.779 -11.886 -5.421 1.00 86.56 113 GLY A CA 1
ATOM 854 C C . GLY A 1 113 ? 13.136 -11.878 -6.815 1.00 86.56 113 GLY A C 1
ATOM 855 O O . GLY A 1 113 ? 12.679 -12.918 -7.270 1.00 86.56 113 GLY A O 1
ATOM 856 N N . GLY A 1 114 ? 13.044 -10.711 -7.465 1.00 87.50 114 GLY A N 1
ATOM 857 C CA . GLY A 1 114 ? 12.389 -10.558 -8.773 1.00 87.50 114 GLY A CA 1
ATOM 858 C C . GLY A 1 114 ? 10.861 -10.451 -8.720 1.00 87.50 114 GLY A C 1
ATOM 859 O O . GLY A 1 114 ? 10.238 -10.229 -9.750 1.00 87.50 114 GLY A O 1
ATOM 860 N N . VAL A 1 115 ? 10.251 -10.553 -7.537 1.00 90.50 115 VAL A N 1
ATOM 861 C CA . VAL A 1 115 ? 8.807 -10.369 -7.347 1.00 90.50 115 VAL A CA 1
ATOM 862 C C . VAL A 1 115 ? 8.530 -8.914 -6.979 1.00 90.50 115 VAL A C 1
ATOM 864 O O . VAL A 1 115 ? 9.129 -8.397 -6.036 1.00 90.50 115 VAL A O 1
ATOM 867 N N . GLY A 1 116 ? 7.645 -8.258 -7.729 1.00 92.62 116 GLY A N 1
ATOM 868 C CA . GLY A 1 116 ? 7.197 -6.881 -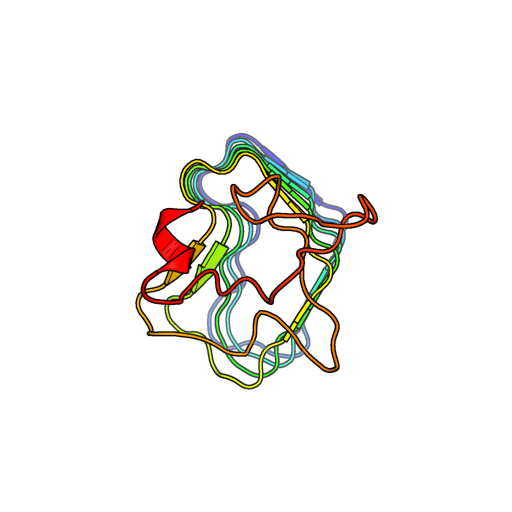7.500 1.00 92.62 116 GLY A CA 1
ATOM 869 C C . GLY A 1 116 ? 5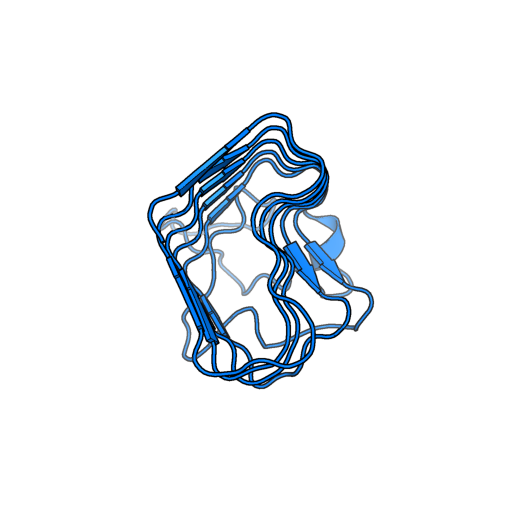.726 -6.802 -7.094 1.00 92.62 116 GLY A C 1
ATOM 870 O O . GLY A 1 116 ? 5.180 -7.751 -6.537 1.00 92.62 116 GLY A O 1
ATOM 871 N N . ASN A 1 117 ? 5.097 -5.668 -7.388 1.00 94.81 117 ASN A N 1
ATOM 872 C CA . ASN A 1 117 ? 3.665 -5.416 -7.218 1.00 94.81 117 ASN A CA 1
ATOM 873 C C . ASN A 1 117 ? 3.077 -5.006 -8.570 1.00 94.81 117 ASN A C 1
ATOM 875 O O . ASN A 1 117 ? 3.829 -4.578 -9.452 1.00 94.81 117 ASN A O 1
ATOM 879 N N . TYR A 1 118 ? 1.761 -5.107 -8.708 1.00 94.19 118 TYR A N 1
ATOM 880 C CA . TYR A 1 118 ? 1.041 -4.451 -9.786 1.00 94.19 118 TYR A CA 1
ATOM 881 C C . TYR A 1 118 ? 0.780 -2.996 -9.383 1.00 94.19 118 TYR A C 1
ATOM 883 O O . TYR A 1 118 ? 0.352 -2.723 -8.263 1.00 94.19 118 TYR A O 1
ATOM 891 N N . TRP A 1 119 ? 1.100 -2.058 -10.272 1.00 93.25 119 TRP A N 1
ATOM 892 C CA . TRP A 1 119 ? 1.053 -0.614 -10.000 1.00 93.25 119 TRP A CA 1
ATOM 893 C C . TRP A 1 119 ? 0.041 0.118 -10.889 1.00 93.25 119 TRP A C 1
ATOM 895 O O . TRP A 1 119 ? 0.161 1.326 -11.083 1.00 93.25 119 TRP A O 1
ATOM 905 N N . GLY A 1 120 ? -0.909 -0.619 -11.471 1.00 88.81 120 GLY A N 1
ATOM 906 C CA . GLY A 1 120 ? -1.809 -0.090 -12.488 1.00 88.81 120 GLY A CA 1
ATOM 907 C C . GLY A 1 120 ? -1.094 0.160 -13.819 1.00 88.81 120 GLY A C 1
ATOM 908 O O . GLY A 1 120 ? 0.102 -0.131 -13.937 1.00 88.81 120 GLY A O 1
ATOM 909 N N . PRO A 1 121 ? -1.811 0.689 -14.826 1.00 87.44 121 PRO A N 1
ATOM 910 C CA . PRO A 1 121 ? -1.251 1.057 -16.122 1.00 87.44 121 PRO A CA 1
ATOM 911 C C . PRO A 1 121 ? -0.409 2.337 -16.017 1.00 87.44 121 PRO A C 1
ATOM 913 O O . PRO A 1 121 ? -0.923 3.429 -15.786 1.00 87.44 121 PRO A O 1
ATOM 916 N N . LEU A 1 122 ? 0.900 2.211 -16.222 1.00 87.88 122 LEU A N 1
ATOM 917 C CA . LEU A 1 122 ? 1.859 3.314 -16.224 1.00 87.88 122 LEU A CA 1
ATOM 918 C C . LEU A 1 122 ? 2.286 3.633 -17.663 1.00 87.88 122 LEU A C 1
ATOM 920 O O . LEU A 1 122 ? 2.295 2.740 -18.510 1.00 87.88 122 LEU A O 1
ATOM 924 N N . PRO A 1 123 ? 2.739 4.866 -17.963 1.00 87.62 123 PRO A N 1
ATOM 925 C CA . PRO A 1 123 ? 3.302 5.231 -19.268 1.00 87.62 123 PRO A CA 1
ATOM 926 C C . PRO A 1 123 ? 4.724 4.661 -19.457 1.00 87.62 123 PRO A C 1
ATOM 928 O O . PRO A 1 123 ? 5.639 5.339 -19.927 1.00 87.62 123 PRO A O 1
ATOM 931 N N . ILE A 1 124 ? 4.931 3.416 -19.034 1.00 88.75 124 ILE A N 1
ATOM 932 C CA . ILE A 1 124 ? 6.144 2.631 -19.215 1.00 88.75 124 ILE A CA 1
ATOM 933 C C . ILE A 1 124 ? 5.783 1.542 -20.227 1.00 88.75 124 ILE A C 1
ATOM 935 O O . ILE A 1 124 ? 4.788 0.855 -20.017 1.00 88.75 124 ILE A O 1
ATOM 939 N N . PRO A 1 125 ? 6.552 1.376 -21.315 1.00 87.94 125 PRO A N 1
ATOM 940 C CA . PRO A 1 125 ? 6.250 0.347 -22.294 1.00 87.94 125 PRO A CA 1
ATOM 941 C C . PRO A 1 125 ? 6.208 -1.046 -21.663 1.00 87.94 125 PRO A C 1
ATOM 943 O O . PRO A 1 125 ? 7.067 -1.402 -20.852 1.00 87.94 125 PRO A O 1
ATOM 946 N N . ASP A 1 126 ? 5.230 -1.821 -22.095 1.00 87.12 126 ASP A N 1
ATOM 947 C CA . ASP A 1 126 ? 5.226 -3.274 -22.059 1.00 87.12 126 ASP A CA 1
ATOM 948 C C . ASP A 1 126 ? 5.448 -3.707 -23.516 1.00 87.12 126 ASP A C 1
ATOM 950 O O . ASP A 1 126 ? 4.686 -3.332 -24.409 1.00 87.12 126 ASP A O 1
ATOM 954 N N . GLY A 1 127 ? 6.613 -4.293 -23.791 1.00 85.00 127 GLY A N 1
ATOM 955 C CA . GLY A 1 127 ? 7.106 -4.478 -25.158 1.00 85.00 127 GLY A CA 1
ATOM 956 C C . GLY A 1 127 ? 6.515 -5.704 -25.846 1.00 85.00 127 GLY A C 1
ATOM 957 O O . GLY A 1 127 ? 6.474 -5.749 -27.077 1.00 85.00 127 GLY A O 1
ATOM 958 N N . ASP A 1 128 ? 6.089 -6.679 -25.053 1.00 89.94 128 ASP A N 1
ATOM 959 C CA . ASP A 1 128 ? 5.540 -7.969 -25.448 1.00 89.94 128 ASP A CA 1
ATOM 960 C C . ASP A 1 128 ? 4.112 -8.211 -24.928 1.00 89.94 128 ASP A C 1
ATOM 962 O O . ASP A 1 128 ? 3.535 -9.249 -25.256 1.00 89.94 128 ASP A O 1
ATOM 966 N N . ASP A 1 129 ? 3.516 -7.223 -24.245 1.00 85.31 129 ASP A N 1
ATOM 967 C CA . ASP A 1 129 ? 2.130 -7.217 -23.747 1.00 85.31 129 ASP A CA 1
ATOM 968 C C . ASP A 1 129 ? 1.865 -8.375 -22.766 1.00 85.31 129 ASP A C 1
ATOM 970 O O . ASP A 1 129 ? 0.802 -9.001 -22.768 1.00 85.31 129 ASP A O 1
ATOM 974 N N . ASP A 1 130 ? 2.872 -8.705 -21.948 1.00 86.00 130 ASP A N 1
ATOM 975 C CA . ASP A 1 130 ? 2.828 -9.804 -20.978 1.00 86.00 130 ASP A CA 1
ATOM 976 C C . ASP A 1 130 ? 2.375 -9.357 -19.570 1.00 86.00 130 ASP A C 1
ATOM 978 O O . ASP A 1 130 ? 2.237 -10.178 -18.655 1.00 86.00 130 ASP A O 1
ATOM 982 N N . GLY A 1 131 ? 2.093 -8.062 -19.400 1.00 82.75 131 GLY A N 1
ATOM 983 C CA . GLY A 1 131 ? 1.721 -7.427 -18.141 1.00 82.75 131 GLY A CA 1
ATOM 984 C C . GLY A 1 131 ? 2.919 -7.017 -17.280 1.00 82.75 131 GLY A C 1
ATOM 985 O O . GLY A 1 131 ? 2.728 -6.579 -16.139 1.00 82.75 131 GLY A O 1
ATOM 986 N N . VAL A 1 132 ? 4.149 -7.152 -17.785 1.00 85.62 132 VAL A N 1
ATOM 987 C CA . VAL A 1 132 ? 5.393 -6.789 -17.107 1.00 85.62 132 VAL A CA 1
ATOM 988 C C . VAL A 1 132 ? 6.103 -5.683 -17.881 1.00 85.62 132 VAL A C 1
ATOM 990 O O . VAL A 1 132 ? 6.473 -5.792 -19.041 1.00 85.62 132 VAL A O 1
ATOM 993 N N . TYR A 1 133 ? 6.385 -4.580 -17.192 1.00 88.62 133 TYR A N 1
ATOM 994 C CA . TYR A 1 133 ? 7.107 -3.473 -17.808 1.00 88.62 133 TYR A CA 1
ATOM 995 C C . TYR A 1 133 ? 8.505 -3.870 -18.292 1.00 88.62 133 TYR A C 1
ATOM 997 O O . TYR A 1 133 ? 9.269 -4.516 -17.570 1.00 88.62 133 TYR A O 1
ATOM 1005 N N . VAL A 1 134 ? 8.913 -3.316 -19.444 1.00 87.88 134 VAL A N 1
ATOM 1006 C CA . VAL A 1 134 ? 10.250 -3.528 -20.044 1.00 87.88 134 VAL A CA 1
ATOM 1007 C C . VAL A 1 134 ? 11.411 -3.128 -19.127 1.00 87.88 134 VAL A C 1
ATOM 1009 O O . VAL A 1 134 ? 12.567 -3.482 -19.366 1.00 87.88 134 VAL A O 1
ATOM 1012 N N . ARG A 1 135 ? 11.132 -2.344 -18.081 1.00 88.62 135 ARG A N 1
ATOM 1013 C CA . ARG A 1 135 ? 12.084 -1.995 -17.028 1.00 88.62 135 ARG A CA 1
ATOM 1014 C C . ARG A 1 135 ? 11.411 -2.000 -15.654 1.00 88.62 135 ARG A C 1
ATOM 1016 O O . ARG A 1 135 ? 10.214 -1.740 -15.558 1.00 88.62 135 ARG A O 1
ATOM 1023 N N . PRO A 1 136 ? 12.187 -2.135 -14.566 1.00 85.75 136 PRO A N 1
ATOM 1024 C CA . PRO A 1 136 ? 11.657 -1.968 -13.220 1.00 85.75 136 PRO A CA 1
ATOM 1025 C C . PRO A 1 136 ? 11.067 -0.569 -13.001 1.00 85.75 136 PRO A C 1
ATOM 1027 O O . PRO A 1 136 ? 11.724 0.439 -13.290 1.00 85.75 136 PRO A O 1
ATOM 1030 N N . TYR A 1 137 ? 9.871 -0.527 -12.420 1.00 88.31 137 TYR A N 1
ATOM 1031 C CA . TYR A 1 137 ? 9.253 0.678 -11.874 1.00 88.31 137 TYR A CA 1
ATOM 1032 C C . TYR A 1 137 ? 9.709 0.911 -10.426 1.00 88.31 137 TYR A C 1
ATOM 1034 O O . TYR A 1 137 ? 9.792 -0.023 -9.624 1.00 88.31 137 TYR A O 1
ATOM 1042 N N . ARG A 1 138 ? 10.048 2.157 -10.085 1.00 89.56 138 ARG A N 1
ATOM 1043 C CA . ARG A 1 138 ? 10.524 2.568 -8.756 1.00 89.56 138 ARG A CA 1
ATOM 1044 C C . ARG A 1 138 ? 9.567 3.598 -8.147 1.00 89.56 138 ARG A C 1
ATOM 1046 O O . ARG A 1 138 ? 9.858 4.787 -8.228 1.00 89.56 138 ARG A O 1
ATOM 1053 N N . PRO A 1 139 ? 8.485 3.188 -7.472 1.00 88.19 139 PRO A N 1
ATOM 1054 C CA . PRO A 1 139 ? 7.412 4.101 -7.062 1.00 88.19 139 PRO A CA 1
ATOM 1055 C C . PRO A 1 139 ? 7.851 5.236 -6.120 1.00 88.19 139 PRO A C 1
ATOM 1057 O O . PRO A 1 139 ? 7.262 6.307 -6.139 1.00 88.19 139 PRO A O 1
ATOM 1060 N N . SER A 1 140 ? 8.910 5.051 -5.320 1.00 87.06 140 SER A N 1
ATOM 1061 C CA . SER A 1 140 ? 9.498 6.122 -4.489 1.00 87.06 140 SER A CA 1
ATOM 1062 C C . SER A 1 140 ? 10.787 6.731 -5.070 1.00 87.06 140 SER A C 1
ATOM 1064 O O . SER A 1 140 ? 11.560 7.386 -4.370 1.00 87.06 140 SER A O 1
ATOM 1066 N N . GLY A 1 141 ? 11.078 6.471 -6.347 1.00 86.69 141 GLY A N 1
ATOM 1067 C CA . GLY A 1 141 ? 12.229 7.010 -7.068 1.00 86.69 141 GLY A CA 1
ATOM 1068 C C . GLY A 1 141 ? 11.963 8.408 -7.626 1.00 86.69 141 GLY A C 1
ATOM 1069 O O . GLY A 1 141 ? 10.847 8.723 -8.000 1.00 86.69 141 GLY A O 1
ATOM 1070 N N . SER A 1 142 ? 13.005 9.231 -7.774 1.00 85.06 142 SER A N 1
ATOM 1071 C CA . SER A 1 142 ? 12.889 10.651 -8.167 1.00 85.06 142 SER A CA 1
ATOM 1072 C C . SER A 1 142 ? 12.214 10.938 -9.519 1.00 85.06 142 SER A C 1
ATOM 1074 O O . SER A 1 142 ? 11.823 12.078 -9.771 1.00 85.06 142 SER A O 1
ATOM 1076 N N . VAL A 1 143 ? 12.138 9.937 -10.398 1.00 87.06 143 VAL A N 1
ATOM 1077 C CA . VAL A 1 143 ? 11.512 10.031 -11.727 1.00 87.06 143 VAL A CA 1
ATOM 1078 C C . VAL A 1 143 ? 10.152 9.345 -11.706 1.00 87.06 143 VAL A C 1
ATOM 1080 O O . VAL A 1 143 ? 9.132 9.973 -11.968 1.00 87.06 143 VAL A O 1
ATOM 1083 N N . ASP A 1 144 ? 10.160 8.064 -11.354 1.00 89.62 144 ASP A N 1
ATOM 1084 C CA . ASP A 1 144 ? 9.008 7.168 -11.402 1.00 89.62 144 ASP A CA 1
ATOM 1085 C C . ASP A 1 144 ? 7.894 7.563 -10.428 1.00 89.62 144 ASP A C 1
ATOM 1087 O O . ASP A 1 144 ? 6.731 7.361 -10.748 1.00 89.62 144 ASP A O 1
ATOM 1091 N N . SER A 1 145 ? 8.212 8.232 -9.314 1.00 85.56 145 SER A N 1
ATOM 1092 C CA . SER A 1 145 ? 7.214 8.742 -8.360 1.00 85.56 145 SER A CA 1
ATOM 1093 C C . SER A 1 145 ? 6.301 9.842 -8.918 1.00 85.56 145 SER A C 1
ATOM 1095 O O . SER A 1 145 ? 5.540 10.435 -8.166 1.00 85.56 145 SER A O 1
ATOM 1097 N N . ARG A 1 146 ? 6.477 10.237 -10.182 1.00 85.06 146 ARG A N 1
ATOM 1098 C CA . ARG A 1 146 ? 5.641 11.229 -10.874 1.00 85.06 146 ARG A CA 1
ATOM 1099 C C . ARG A 1 146 ? 4.702 10.584 -11.891 1.00 85.06 146 ARG A C 1
ATOM 1101 O O . ARG A 1 146 ? 3.983 11.305 -12.572 1.00 85.06 146 ARG A O 1
ATOM 1108 N N . LEU A 1 147 ? 4.803 9.266 -12.076 1.00 85.12 147 LEU A N 1
ATOM 1109 C CA . LEU A 1 147 ? 4.056 8.518 -13.087 1.00 85.12 147 LEU A CA 1
ATOM 1110 C C . LEU A 1 147 ? 2.758 7.912 -12.547 1.00 85.12 147 LEU A C 1
ATOM 1112 O O . LEU A 1 147 ? 1.950 7.459 -13.351 1.00 85.12 147 LEU A O 1
ATOM 1116 N N . GLY A 1 148 ? 2.576 7.900 -11.228 1.00 68.81 148 GLY A N 1
ATOM 1117 C CA . GLY A 1 148 ? 1.385 7.403 -10.552 1.00 68.81 148 GLY A CA 1
ATOM 1118 C C . GLY A 1 148 ? 1.168 8.104 -9.229 1.00 68.81 148 GLY A C 1
ATOM 1119 O O . GLY A 1 148 ? 2.062 8.864 -8.793 1.00 68.81 148 GLY A O 1
#

Sequence (148 aa):
ANNTVRNAQAGVIVMTRPTGNLIVGNDVRQSTYGVVPAGGDSYYARNVVVDNERGLQVAGDRNAFIENVVLDNGIGARASDILPSNWVLRNDFEGNEQTVESTIGPLRTWSHGGVGNYWGPLPIPDGDDDGVYVRPYRPSGSVDSRLG

Foldseek 3Di:
DQEEAECEQDAAADDDADADEEQANYEYEHYQEAHHDHHENYEHEQYEFEHYCYGEEAAYAQYEAYHYEQAQYCERYEDEHHDLNYAHFAYAQYNHVQSYDYPDAFHPNQDDPNTHYHRYDWPADPPPPPSDGPDDQTCRYPPNVVGD

pLDDT: mean 92.0, std 6.67, range [68.19, 98.75]

Radius of gyration: 14.44 Å; chains: 1; bounding box: 32×23×45 Å

Secondary structure (DSSP, 8-state):
---EEES-SEEEE--SS-BS-EEES-EEESSSEEEE--SBS-EEES-EEES-SEEEE--BBS-EEES-EEES-SEEEEESSB-TT-EEES-EEES-SEEEEESSSS-STT-BTTB--B--S-SS--SSSSSS-SS---TTSTTGGG--